Protein AF-L9Y4X6-F1 (afdb_monomer_lite)

Radius of gyration: 10.17 Å; chains: 1; bounding box: 26×19×24 Å

Sequence (56 aa):
MELDGTDHAILYLLQAESRADFTHDEIAEWVDVSSSTVSNRIRRLEDEGVLESSIR

Structure (mmCIF, N/CA/C/O backbone):
data_AF-L9Y4X6-F1
#
_entry.id   AF-L9Y4X6-F1
#
loop_
_atom_site.group_PDB
_atom_site.id
_atom_site.type_symbol
_atom_site.label_atom_id
_atom_site.label_alt_id
_atom_site.label_comp_id
_atom_site.label_asym_id
_atom_site.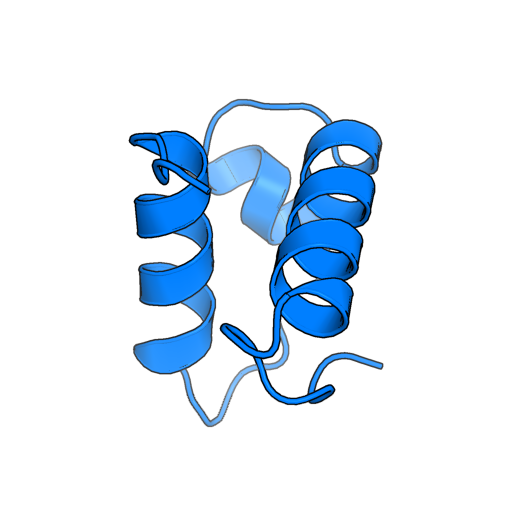label_entity_id
_atom_site.label_seq_id
_atom_site.pdbx_PDB_ins_code
_atom_si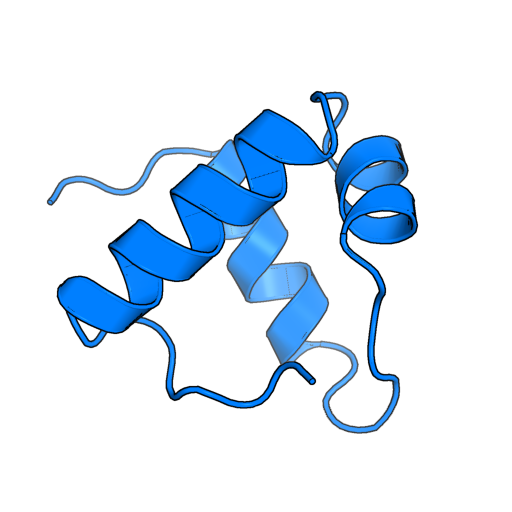te.Cartn_x
_atom_site.Cartn_y
_atom_site.Cartn_z
_atom_site.occupancy
_atom_site.B_iso_or_equiv
_atom_site.auth_seq_id
_atom_site.auth_comp_id
_atom_site.auth_asym_id
_atom_site.auth_atom_id
_atom_site.pdbx_PDB_model_num
ATOM 1 N N . MET A 1 1 ? -7.540 -5.758 11.578 1.00 76.25 1 MET A N 1
ATOM 2 C CA . MET A 1 1 ? -8.585 -5.519 10.558 1.00 76.25 1 MET A CA 1
ATOM 3 C C . MET A 1 1 ? -8.961 -6.815 9.849 1.00 76.25 1 MET A C 1
ATOM 5 O O . MET A 1 1 ? -8.291 -7.818 10.060 1.00 76.25 1 MET A O 1
ATOM 9 N N . GLU A 1 2 ? -9.944 -6.772 8.952 1.00 89.12 2 GLU A N 1
ATOM 10 C CA . GLU A 1 2 ? -9.972 -7.677 7.797 1.00 89.12 2 GLU A CA 1
ATOM 11 C C . GLU A 1 2 ? -9.187 -7.021 6.649 1.00 89.12 2 GLU A C 1
ATOM 13 O O . GLU A 1 2 ? -9.385 -5.830 6.384 1.00 89.12 2 GLU A O 1
ATOM 18 N N . LEU A 1 3 ? -8.250 -7.765 6.052 1.00 94.75 3 LEU A N 1
ATOM 19 C CA . LEU A 1 3 ? -7.474 -7.335 4.886 1.00 94.75 3 LEU A CA 1
ATOM 20 C C . LEU A 1 3 ? -8.277 -7.615 3.621 1.00 94.75 3 LEU A C 1
ATOM 22 O O . LEU A 1 3 ? -8.847 -8.697 3.481 1.00 94.75 3 LEU A O 1
ATOM 26 N N . ASP A 1 4 ? -8.313 -6.652 2.706 1.00 95.88 4 ASP A N 1
ATOM 27 C CA . ASP A 1 4 ? -8.947 -6.847 1.406 1.00 95.88 4 ASP A CA 1
ATOM 28 C C . ASP A 1 4 ? -7.947 -7.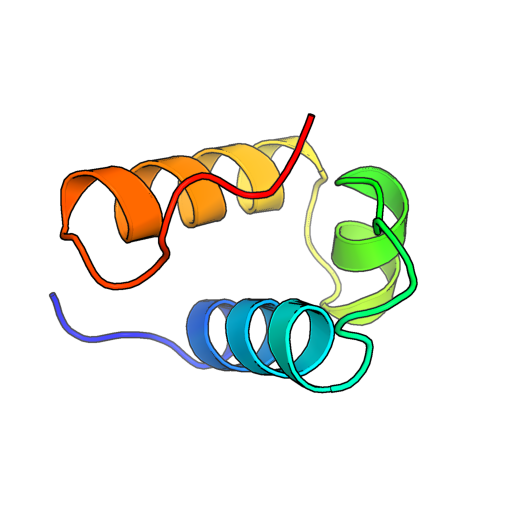313 0.334 1.00 95.88 4 ASP A C 1
ATOM 30 O O . ASP A 1 4 ? -6.745 -7.467 0.567 1.00 95.88 4 ASP A O 1
ATOM 34 N N . GLY A 1 5 ? -8.458 -7.589 -0.869 1.00 96.94 5 GLY A N 1
ATOM 35 C CA . GLY A 1 5 ? -7.635 -8.069 -1.979 1.00 96.94 5 GLY A CA 1
ATOM 36 C C . GLY A 1 5 ? -6.531 -7.091 -2.391 1.00 96.94 5 GLY A C 1
ATOM 37 O O . GLY A 1 5 ? -5.454 -7.533 -2.787 1.00 96.94 5 GLY A O 1
ATOM 38 N N . THR A 1 6 ? -6.760 -5.781 -2.258 1.00 96.56 6 THR A N 1
ATOM 39 C CA . THR A 1 6 ? -5.738 -4.767 -2.543 1.00 96.56 6 THR A CA 1
ATOM 40 C C . THR A 1 6 ? -4.646 -4.807 -1.481 1.00 96.56 6 THR A C 1
ATOM 42 O O . THR A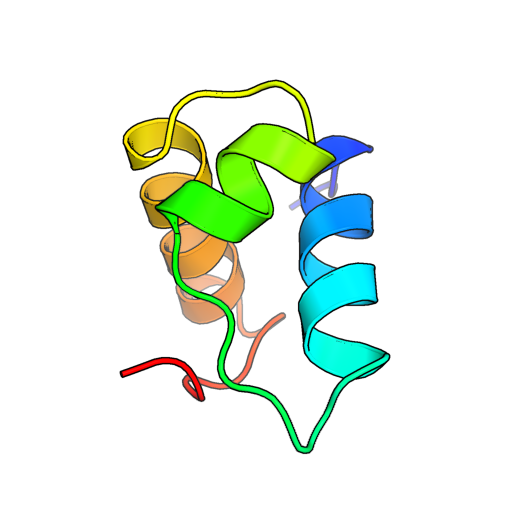 1 6 ? -3.469 -4.797 -1.832 1.00 96.56 6 THR A O 1
ATOM 45 N N . ASP A 1 7 ? -5.011 -4.922 -0.201 1.00 96.38 7 ASP A N 1
ATOM 46 C CA . ASP A 1 7 ? -4.035 -5.056 0.886 1.00 96.38 7 ASP A CA 1
ATOM 47 C C . ASP A 1 7 ? -3.142 -6.297 0.675 1.00 96.38 7 ASP A C 1
ATOM 49 O O . ASP A 1 7 ? -1.916 -6.221 0.782 1.00 96.38 7 ASP A O 1
ATOM 53 N N . HIS A 1 8 ? -3.738 -7.433 0.298 1.00 95.56 8 HIS A N 1
ATOM 54 C CA . HIS A 1 8 ? -2.996 -8.660 -0.003 1.00 95.56 8 HIS A CA 1
ATOM 55 C C . HIS A 1 8 ? -2.064 -8.526 -1.211 1.00 95.56 8 HIS A C 1
ATOM 57 O O . HIS A 1 8 ? -0.941 -9.029 -1.164 1.00 95.56 8 HIS A O 1
ATOM 63 N N . ALA A 1 9 ? -2.499 -7.850 -2.276 1.00 94.81 9 ALA A N 1
ATOM 64 C CA . ALA A 1 9 ? -1.662 -7.617 -3.448 1.00 94.81 9 ALA A CA 1
ATOM 65 C C . ALA A 1 9 ? -0.456 -6.722 -3.117 1.00 94.81 9 ALA A C 1
ATOM 67 O O . ALA A 1 9 ? 0.662 -7.035 -3.523 1.00 94.81 9 ALA A O 1
ATOM 68 N N . ILE A 1 10 ? -0.658 -5.665 -2.320 1.00 92.88 10 ILE A N 1
ATOM 69 C CA . ILE A 1 10 ? 0.425 -4.793 -1.837 1.00 92.88 10 ILE A CA 1
ATOM 70 C C . ILE A 1 10 ? 1.437 -5.606 -1.021 1.00 92.88 10 ILE A C 1
ATOM 72 O O . ILE A 1 10 ? 2.631 -5.564 -1.308 1.00 92.88 10 ILE A O 1
ATOM 76 N N . LEU A 1 11 ? 0.976 -6.393 -0.042 1.00 91.94 11 LEU A N 1
ATOM 77 C CA . LEU A 1 11 ? 1.857 -7.237 0.774 1.00 91.94 11 LEU A CA 1
ATOM 78 C C . LEU A 1 11 ? 2.630 -8.252 -0.073 1.00 91.94 11 LEU A C 1
ATOM 80 O O . LEU A 1 11 ? 3.821 -8.457 0.155 1.00 91.94 11 LEU A O 1
ATOM 84 N N . TYR A 1 12 ? 1.971 -8.861 -1.061 1.00 91.12 12 TYR A N 1
ATOM 85 C CA . TYR A 1 12 ? 2.613 -9.794 -1.979 1.00 91.12 12 TYR A CA 1
ATOM 86 C C . TYR A 1 12 ? 3.747 -9.126 -2.762 1.00 91.12 12 TYR A C 1
ATOM 88 O O . TYR A 1 12 ? 4.849 -9.666 -2.794 1.00 91.12 12 TYR A O 1
ATOM 96 N N . LEU A 1 13 ? 3.505 -7.947 -3.346 1.00 89.69 13 LEU A N 1
ATOM 97 C CA . LEU A 1 13 ? 4.522 -7.205 -4.099 1.00 89.69 13 LEU A CA 1
ATOM 98 C C . LEU A 1 13 ? 5.730 -6.861 -3.219 1.00 89.69 13 LEU A C 1
ATOM 100 O O . LEU A 1 13 ? 6.867 -7.123 -3.604 1.00 89.69 13 LEU A O 1
ATOM 104 N N . LEU A 1 14 ? 5.481 -6.354 -2.010 1.00 86.88 14 LEU A N 1
ATOM 105 C CA . LEU A 1 14 ? 6.534 -5.961 -1.069 1.00 86.88 14 LEU A CA 1
ATOM 106 C C . LEU A 1 14 ? 7.366 -7.147 -0.553 1.00 86.88 14 LEU A C 1
ATOM 108 O O . LEU A 1 14 ? 8.553 -6.995 -0.280 1.00 86.88 14 LEU A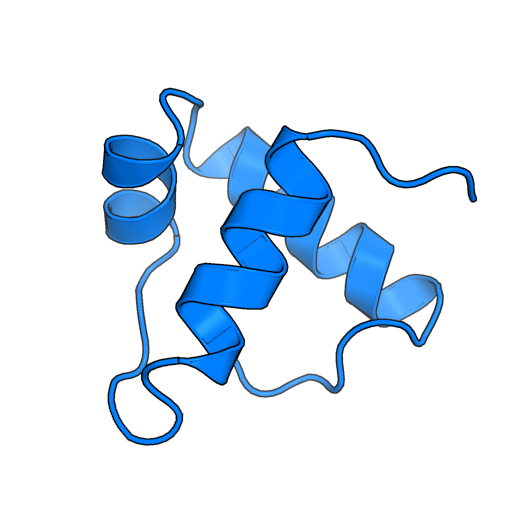 O 1
ATOM 112 N N . GLN A 1 15 ? 6.765 -8.331 -0.409 1.00 83.44 15 GLN A N 1
ATOM 113 C CA . GLN A 1 15 ? 7.466 -9.532 0.060 1.00 83.44 15 GLN A CA 1
ATOM 114 C C . GLN A 1 15 ? 8.187 -10.284 -1.062 1.00 83.44 15 GLN A C 1
ATOM 116 O O . GLN A 1 15 ? 9.282 -10.806 -0.840 1.00 83.44 15 GLN A O 1
ATOM 121 N N . ALA A 1 16 ? 7.570 -10.378 -2.245 1.00 75.75 16 ALA A N 1
ATOM 122 C CA . ALA A 1 16 ? 8.094 -11.144 -3.375 1.00 75.75 16 ALA A CA 1
ATOM 123 C C . ALA A 1 16 ? 9.429 -10.581 -3.876 1.00 75.75 16 ALA A C 1
ATOM 125 O O . ALA A 1 16 ? 10.320 -11.344 -4.245 1.00 75.75 16 ALA A O 1
ATOM 126 N N . GLU A 1 17 ? 9.590 -9.262 -3.812 1.00 62.84 17 GLU A N 1
ATOM 127 C CA . GLU A 1 17 ? 10.800 -8.568 -4.234 1.00 62.84 17 GLU A CA 1
ATOM 128 C C . GLU A 1 17 ? 11.495 -7.924 -3.036 1.00 62.84 17 GLU A C 1
ATOM 130 O O . GLU A 1 17 ? 11.758 -6.727 -3.025 1.00 62.84 17 GLU A O 1
ATOM 135 N N . SER A 1 18 ? 11.871 -8.717 -2.025 1.00 58.31 18 SER A N 1
ATOM 136 C CA . SER A 1 18 ? 12.587 -8.239 -0.822 1.00 58.31 18 SER A CA 1
ATOM 137 C C . SER A 1 18 ? 13.935 -7.524 -1.097 1.00 58.31 18 SER A C 1
ATOM 139 O O . SER A 1 18 ? 14.711 -7.284 -0.170 1.00 58.31 18 SER A O 1
ATOM 141 N N . ARG A 1 19 ? 14.294 -7.298 -2.367 1.00 57.53 19 ARG A N 1
ATOM 142 C CA . ARG A 1 19 ? 15.507 -6.624 -2.845 1.00 57.53 19 ARG A CA 1
ATOM 143 C C . ARG A 1 19 ? 15.221 -5.416 -3.746 1.00 57.53 19 ARG A C 1
ATOM 145 O O . ARG A 1 19 ? 16.182 -4.730 -4.090 1.00 57.53 19 ARG A O 1
ATOM 152 N N . ALA A 1 20 ? 13.969 -5.174 -4.140 1.00 65.12 20 ALA A N 1
ATOM 153 C CA . ALA A 1 20 ? 13.572 -4.013 -4.926 1.00 65.12 20 ALA A CA 1
ATOM 154 C C . ALA A 1 20 ? 12.619 -3.146 -4.096 1.00 65.12 20 ALA A C 1
ATOM 156 O O . ALA A 1 20 ? 11.514 -3.564 -3.758 1.00 65.12 20 ALA A O 1
ATOM 157 N N . ASP A 1 21 ? 13.061 -1.935 -3.767 1.00 72.38 21 ASP A N 1
ATOM 158 C CA . ASP A 1 21 ? 12.207 -0.946 -3.121 1.00 72.38 21 ASP A CA 1
ATOM 159 C C . ASP A 1 21 ? 11.216 -0.420 -4.166 1.00 72.38 21 ASP A C 1
ATOM 161 O O . ASP A 1 21 ? 11.579 0.390 -5.021 1.00 72.38 21 ASP A O 1
ATOM 165 N N . PHE A 1 22 ? 9.975 -0.907 -4.131 1.00 84.19 22 PHE A N 1
ATOM 166 C CA . PHE A 1 22 ? 8.913 -0.358 -4.966 1.00 84.19 22 PHE A CA 1
ATOM 167 C C . PHE A 1 22 ? 8.469 1.007 -4.447 1.00 84.19 22 PHE A C 1
ATOM 169 O O . PHE A 1 22 ? 8.201 1.194 -3.258 1.00 84.19 22 PHE A O 1
ATOM 176 N N . THR A 1 23 ? 8.305 1.952 -5.364 1.00 89.31 23 THR A N 1
ATOM 177 C CA . THR A 1 23 ? 7.641 3.221 -5.076 1.00 89.31 23 THR A CA 1
ATOM 178 C C . THR A 1 23 ? 6.124 3.033 -4.974 1.00 89.31 23 THR A C 1
ATOM 180 O O . THR A 1 23 ? 5.544 2.102 -5.539 1.00 89.31 23 THR A O 1
ATOM 183 N N . HIS A 1 24 ? 5.437 3.953 -4.288 1.00 92.00 24 HIS A N 1
ATOM 184 C CA . HIS A 1 24 ? 3.970 3.939 -4.228 1.00 92.00 24 HIS A CA 1
ATOM 185 C C . HIS A 1 24 ? 3.314 4.022 -5.614 1.00 92.00 24 HIS A C 1
ATOM 187 O O . HIS A 1 24 ? 2.253 3.435 -5.807 1.00 92.00 24 HIS A O 1
ATOM 193 N N . ASP A 1 25 ? 3.937 4.732 -6.560 1.00 93.69 25 ASP A N 1
ATOM 194 C CA . ASP A 1 25 ? 3.423 4.891 -7.922 1.00 93.69 25 ASP A CA 1
ATOM 195 C C . ASP A 1 25 ? 3.510 3.583 -8.715 1.00 93.69 25 ASP A C 1
ATOM 197 O O . ASP A 1 25 ? 2.557 3.219 -9.399 1.00 93.69 25 ASP A O 1
ATOM 201 N N . GLU A 1 26 ? 4.603 2.831 -8.568 1.00 92.06 26 GLU A N 1
ATOM 202 C CA . GLU A 1 26 ? 4.733 1.514 -9.196 1.00 92.06 26 GLU A CA 1
ATOM 203 C C . GLU A 1 26 ? 3.689 0.548 -8.634 1.00 92.06 26 GLU A C 1
ATOM 205 O O . GLU A 1 26 ? 2.938 -0.059 -9.392 1.00 92.06 26 GLU A O 1
ATOM 210 N N . ILE A 1 27 ? 3.567 0.446 -7.306 1.00 92.94 27 ILE A N 1
ATOM 211 C CA . ILE A 1 27 ? 2.561 -0.423 -6.671 1.00 92.94 27 ILE A CA 1
ATOM 212 C C . ILE A 1 27 ? 1.145 -0.036 -7.121 1.00 92.94 27 ILE A C 1
ATOM 214 O O . ILE A 1 27 ? 0.322 -0.912 -7.383 1.00 92.94 27 ILE A O 1
ATOM 218 N N . ALA A 1 28 ? 0.865 1.264 -7.226 1.00 95.62 28 ALA A N 1
ATOM 219 C CA . ALA A 1 28 ? -0.417 1.792 -7.678 1.00 95.62 28 ALA A CA 1
ATOM 220 C C . ALA A 1 28 ? -0.773 1.333 -9.099 1.00 95.62 28 ALA A C 1
ATOM 222 O O . ALA A 1 28 ? -1.916 0.937 -9.330 1.00 95.62 28 ALA A O 1
ATOM 223 N N . GLU A 1 29 ? 0.200 1.320 -10.014 1.00 95.44 29 GLU A N 1
ATOM 224 C CA . GLU A 1 29 ? 0.027 0.795 -11.372 1.00 95.44 29 GLU A CA 1
ATOM 225 C C . GLU A 1 29 ? -0.284 -0.711 -11.366 1.00 95.44 29 GLU A C 1
ATOM 227 O O . GLU A 1 29 ? -1.177 -1.160 -12.084 1.00 95.44 29 GLU A O 1
ATOM 232 N N . TRP A 1 30 ? 0.385 -1.492 -10.512 1.00 93.25 30 TRP A N 1
ATOM 233 C CA . TRP A 1 30 ? 0.167 -2.942 -10.419 1.00 93.25 30 TRP A CA 1
ATOM 234 C C . TRP A 1 30 ? -1.190 -3.333 -9.828 1.00 93.25 30 TRP A C 1
ATOM 236 O O . TRP A 1 30 ? -1.772 -4.336 -10.245 1.00 93.25 30 TRP A O 1
ATOM 246 N N . VAL A 1 31 ? -1.680 -2.584 -8.837 1.00 94.75 31 VAL A N 1
ATOM 247 C CA . VAL A 1 31 ? -2.919 -2.913 -8.106 1.00 94.75 31 VAL A CA 1
ATOM 248 C C . VAL A 1 31 ? -4.137 -2.090 -8.544 1.00 94.75 31 VAL A C 1
ATOM 250 O O . VAL A 1 31 ? -5.195 -2.218 -7.931 1.00 94.75 31 VAL A O 1
ATOM 253 N N . ASP A 1 32 ? -3.993 -1.279 -9.598 1.00 96.50 32 ASP A N 1
ATOM 254 C CA . ASP A 1 32 ? -5.038 -0.443 -10.212 1.00 96.50 32 ASP A CA 1
ATOM 255 C C . ASP A 1 32 ? -5.746 0.497 -9.217 1.00 96.50 32 ASP A C 1
ATOM 257 O O . ASP A 1 32 ? -6.973 0.583 -9.130 1.00 96.50 32 ASP A O 1
ATOM 261 N N . VAL A 1 33 ? -4.955 1.213 -8.414 1.00 97.06 33 VAL A N 1
ATOM 262 C CA . VAL A 1 33 ? -5.454 2.250 -7.495 1.00 97.06 33 VAL A CA 1
ATOM 263 C C . VAL A 1 33 ? -4.572 3.491 -7.557 1.00 97.06 33 VAL A C 1
ATOM 265 O O . VAL A 1 33 ? -3.552 3.522 -8.231 1.00 97.06 33 VAL A O 1
ATOM 268 N N . SER A 1 34 ? -4.944 4.552 -6.841 1.00 98.00 34 SER A N 1
ATOM 269 C CA . SER A 1 34 ? -4.088 5.738 -6.760 1.00 98.00 34 SER A CA 1
ATOM 27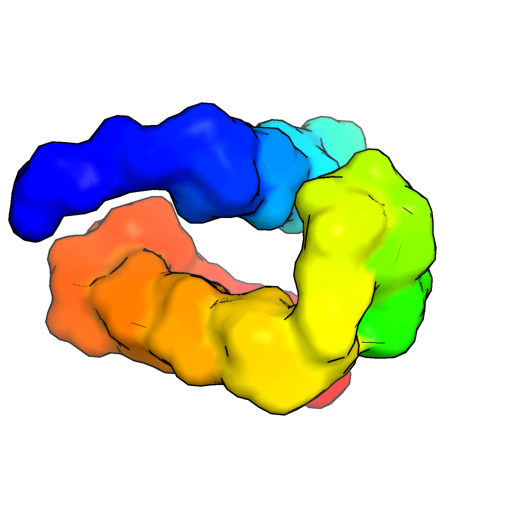0 C C . SER A 1 34 ? -2.907 5.538 -5.800 1.00 98.00 34 SER A C 1
ATOM 272 O O . SER A 1 34 ? -3.031 4.871 -4.773 1.00 98.00 34 SER A O 1
ATOM 274 N N . SER A 1 35 ? -1.791 6.216 -6.064 1.00 96.44 35 SER A N 1
ATOM 275 C CA . SER A 1 35 ? -0.614 6.255 -5.178 1.00 96.44 35 SER A CA 1
ATOM 276 C C . SER A 1 35 ? -0.943 6.711 -3.747 1.00 96.44 35 SER A C 1
ATOM 278 O O . SER A 1 35 ? -0.440 6.163 -2.766 1.00 96.44 35 SER A O 1
ATOM 280 N N . SER A 1 36 ? -1.889 7.646 -3.585 1.00 96.75 36 SER A N 1
ATOM 281 C CA . SER A 1 36 ? -2.362 8.064 -2.257 1.00 96.75 36 SER A CA 1
ATOM 282 C C . SER A 1 36 ? -3.185 6.978 -1.556 1.00 96.75 36 SER A C 1
ATOM 284 O O . SER A 1 36 ? -3.098 6.837 -0.335 1.00 96.75 36 SER A O 1
ATOM 286 N N . THR A 1 37 ? -3.940 6.168 -2.306 1.00 97.31 37 THR A N 1
ATOM 287 C CA . THR A 1 37 ? -4.592 4.963 -1.776 1.00 97.31 37 THR A CA 1
ATOM 288 C C . THR A 1 37 ? -3.547 3.965 -1.291 1.00 97.31 37 THR A C 1
ATOM 290 O O . THR A 1 37 ? -3.657 3.521 -0.152 1.00 97.31 37 THR A O 1
ATOM 293 N N . VAL A 1 38 ? -2.515 3.670 -2.090 1.00 96.06 38 VAL A N 1
ATOM 294 C CA . VAL A 1 38 ? -1.409 2.783 -1.687 1.00 96.06 38 VAL A CA 1
ATOM 295 C C . VAL A 1 38 ? -0.734 3.289 -0.411 1.00 96.06 38 VAL A C 1
ATOM 297 O O . VAL A 1 38 ? -0.612 2.535 0.550 1.00 96.06 38 VAL A O 1
ATOM 300 N N . SER A 1 39 ? -0.380 4.575 -0.345 1.00 94.44 39 SER A N 1
ATOM 301 C CA . SER A 1 39 ? 0.265 5.158 0.839 1.00 94.44 39 SER A CA 1
ATOM 302 C C . SER A 1 39 ? -0.596 5.035 2.103 1.00 94.44 39 SER A C 1
ATOM 304 O O . SER A 1 39 ? -0.098 4.660 3.164 1.00 94.44 39 SER A O 1
ATOM 306 N N . ASN A 1 40 ? -1.902 5.306 2.000 1.00 96.31 40 ASN A N 1
ATOM 307 C CA . ASN A 1 40 ? -2.820 5.163 3.132 1.00 96.31 40 ASN A CA 1
ATOM 308 C C . ASN A 1 40 ? -2.944 3.705 3.592 1.00 96.31 40 ASN A C 1
ATOM 310 O O . ASN A 1 40 ? -3.069 3.445 4.788 1.00 96.31 40 ASN A O 1
ATOM 314 N N . ARG A 1 41 ? -2.917 2.762 2.647 1.00 95.88 41 ARG A N 1
ATOM 315 C CA . ARG A 1 41 ? -3.004 1.323 2.909 1.00 95.88 41 ARG A CA 1
ATOM 316 C C . ARG A 1 41 ? -1.742 0.819 3.601 1.00 95.88 41 ARG A C 1
ATOM 318 O O . ARG A 1 41 ? -1.857 0.204 4.652 1.00 95.88 41 ARG A O 1
ATOM 325 N N . ILE A 1 42 ? -0.563 1.164 3.083 1.00 93.81 42 ILE A N 1
ATOM 326 C CA . ILE A 1 42 ? 0.737 0.831 3.688 1.00 93.81 42 ILE A CA 1
ATOM 327 C C . ILE A 1 42 ? 0.819 1.371 5.114 1.00 93.81 42 ILE A C 1
ATOM 329 O O . ILE A 1 42 ? 1.055 0.593 6.030 1.00 93.81 42 ILE A O 1
ATOM 333 N N . ARG A 1 43 ? 0.503 2.656 5.329 1.00 93.62 43 ARG A N 1
ATOM 334 C CA . ARG A 1 43 ? 0.502 3.244 6.678 1.00 93.62 43 ARG A CA 1
ATOM 335 C C . ARG A 1 43 ? -0.422 2.487 7.632 1.00 93.62 43 ARG A C 1
ATOM 337 O O . ARG A 1 43 ? -0.050 2.205 8.760 1.00 93.62 43 ARG A O 1
ATOM 344 N N . ARG A 1 44 ? -1.624 2.124 7.176 1.00 95.06 44 ARG A N 1
ATOM 345 C CA . ARG A 1 44 ? -2.573 1.345 7.982 1.00 95.06 44 ARG A CA 1
ATOM 346 C C . ARG A 1 44 ? -2.034 -0.054 8.306 1.00 95.06 44 ARG A C 1
ATOM 348 O O . ARG A 1 44 ? -2.233 -0.527 9.417 1.00 95.06 44 ARG A O 1
ATOM 355 N N . LEU A 1 45 ? -1.360 -0.710 7.361 1.00 93.75 45 LEU A N 1
ATOM 356 C CA . LEU A 1 45 ? -0.722 -2.014 7.579 1.00 93.75 45 LEU A CA 1
ATOM 357 C C . LEU A 1 45 ? 0.441 -1.923 8.578 1.00 93.75 45 LEU A C 1
ATOM 359 O O . LEU A 1 45 ? 0.608 -2.838 9.381 1.00 93.75 45 LEU A O 1
ATOM 363 N N . GLU A 1 46 ? 1.208 -0.834 8.557 1.00 92.56 46 GLU A N 1
ATOM 364 C CA . GLU A 1 46 ? 2.263 -0.548 9.540 1.00 92.56 46 GLU A CA 1
ATOM 365 C C . GLU A 1 46 ? 1.683 -0.267 10.931 1.00 92.56 46 GLU A C 1
ATOM 367 O O . GLU A 1 46 ? 2.104 -0.882 11.910 1.00 92.56 46 GLU A O 1
ATOM 372 N N . ASP A 1 47 ? 0.670 0.602 11.018 1.00 93.75 47 ASP A N 1
ATOM 373 C CA . ASP A 1 47 ? -0.008 0.955 12.272 1.00 93.75 47 ASP A CA 1
ATOM 374 C C . ASP A 1 47 ? -0.639 -0.277 12.947 1.00 93.75 47 ASP A C 1
ATOM 376 O O . ASP A 1 47 ? -0.669 -0.382 14.175 1.00 93.75 47 ASP A O 1
ATOM 380 N N . GLU A 1 48 ? -1.136 -1.230 12.151 1.00 92.94 48 GLU A N 1
ATOM 381 C CA . GLU A 1 48 ? -1.695 -2.495 12.637 1.00 92.94 48 GLU A CA 1
ATOM 382 C C . GLU A 1 48 ? -0.631 -3.593 12.857 1.00 92.94 48 GLU A C 1
ATOM 384 O O . GLU A 1 48 ? -0.969 -4.691 13.303 1.00 92.94 48 GLU A O 1
ATOM 389 N N . GLY A 1 49 ? 0.651 -3.313 12.586 1.00 92.25 49 GLY A N 1
ATOM 390 C CA . GLY A 1 49 ? 1.771 -4.240 12.783 1.00 92.25 49 GLY A CA 1
ATOM 391 C C . GLY A 1 49 ? 1.816 -5.408 11.792 1.00 92.25 49 GLY A C 1
ATOM 392 O O . GLY A 1 49 ? 2.486 -6.408 12.048 1.00 92.25 49 GLY A O 1
ATOM 393 N N . VAL A 1 50 ? 1.085 -5.307 10.680 1.00 92.56 50 VAL A N 1
ATOM 394 C CA . VAL A 1 50 ? 1.059 -6.304 9.597 1.00 92.56 50 VAL A CA 1
ATOM 395 C C . VAL A 1 50 ? 2.282 -6.158 8.690 1.00 92.56 50 VAL A C 1
ATOM 397 O O . VAL A 1 50 ? 2.806 -7.156 8.197 1.00 92.56 50 VAL A O 1
ATOM 400 N N . LEU A 1 51 ? 2.737 -4.921 8.478 1.00 88.50 51 LEU A N 1
ATOM 401 C CA . LEU A 1 51 ? 3.933 -4.589 7.710 1.00 88.50 51 LEU A CA 1
ATOM 402 C C . LEU A 1 51 ? 4.967 -3.929 8.631 1.00 88.50 51 LEU A C 1
ATOM 404 O O . LEU A 1 51 ? 4.642 -3.003 9.367 1.00 88.50 51 LEU A O 1
ATOM 408 N N . GLU A 1 52 ? 6.216 -4.390 8.592 1.00 83.62 52 GLU A N 1
ATOM 409 C CA . GLU A 1 52 ? 7.326 -3.700 9.258 1.00 83.62 52 GLU A CA 1
ATOM 410 C C . GLU A 1 52 ? 7.813 -2.559 8.358 1.00 83.62 52 GLU A C 1
ATOM 412 O O . GLU A 1 52 ? 8.015 -2.773 7.160 1.00 83.62 52 GLU A O 1
ATOM 417 N N . SER A 1 53 ? 7.999 -1.359 8.919 1.00 67.50 53 SER A N 1
ATOM 418 C CA . SER A 1 53 ? 8.367 -0.155 8.164 1.00 67.50 53 SER A CA 1
ATOM 419 C C . SER A 1 53 ? 9.682 -0.358 7.406 1.00 67.50 53 SER A C 1
ATOM 421 O O . SER A 1 53 ? 10.769 -0.233 7.974 1.00 67.50 53 SER A O 1
ATOM 423 N N . SER A 1 54 ? 9.574 -0.706 6.126 1.00 62.38 54 SER A N 1
ATOM 424 C CA . SER A 1 54 ? 10.709 -1.067 5.264 1.00 62.38 54 SER A CA 1
ATOM 425 C C . SER A 1 54 ? 10.784 -0.204 4.006 1.00 62.38 54 SER A C 1
ATOM 427 O O . SER A 1 54 ? 11.730 -0.327 3.240 1.00 62.38 54 SER A O 1
ATOM 429 N N . ILE A 1 55 ? 9.810 0.685 3.798 1.00 58.69 55 ILE A N 1
ATOM 430 C CA . ILE A 1 55 ? 9.702 1.521 2.601 1.00 58.69 55 ILE A CA 1
ATOM 431 C C . ILE A 1 55 ? 10.167 2.934 2.960 1.00 58.69 55 ILE A C 1
ATOM 433 O O . ILE A 1 55 ? 9.720 3.497 3.961 1.00 58.69 55 ILE A O 1
ATOM 437 N N . ARG A 1 56 ? 11.094 3.492 2.175 1.00 52.78 56 ARG A N 1
ATOM 438 C CA . ARG A 1 56 ? 11.648 4.838 2.376 1.00 52.78 56 ARG A CA 1
ATOM 439 C C . ARG A 1 56 ? 11.268 5.789 1.253 1.00 52.78 56 ARG A C 1
ATOM 441 O O . ARG A 1 56 ? 11.210 5.330 0.096 1.00 52.78 56 ARG A O 1
#

Foldseek 3Di:
DDDDPLLVQLVCVCVVCVPDQDQLCRSCVVSVHDSVVSVVSVVVCVVVVVDPPDHD

Secondary structure (DSSP, 8-state):
----HHHHHHHHHHHHTTTS---HHHHHHHHTS-HHHHHHHHHHHHHTTSS-S---

Organism: NCBI:txid1227496

pLDDT: mean 87.61, std 12.3, range [52.78, 98.0]

InterPro domains:
  IPR000485 AsnC-type HTH domain [PS50956] (3-56)
  IPR036388 Winged helix-like DNA-binding domain superfamily [G3DSA:1.10.10.10] (1-51)
  IPR036390 Winged helix DNA-binding domain superfamily [SSF46785] (2-53)